Protein AF-A0A7V6WHJ2-F1 (afdb_monomer_lite)

Foldseek 3Di:
DAPDDDDDDPPDDDDDAAADPQEWEWEPAPQTDTDDPVVVVVCVVVCPLPPWDKDFDADPVRHGNYMYTYNDDDPDKWKKKFFFADADLPQLKTKTAQMWTQDPVVRDTDTDHDIAIEGESQAQEDEPSDTDGSSVDDGGWMWIFIGDRHYTHYIYTDD

Radius of gyration: 15.88 Å; chains: 1; bounding box: 42×26×44 Å

Sequence (159 aa):
RNNQWEQVERSRRRQNLTFDRDAVILDAVRTPHFISTEDLAESRWSEEYRRRDVLAVTDRDNNILALSLHRSLPAVMKTSIGLVSEVDPFTGIVKLERLQDWSEGYRRWTPNPDDLVLDLEGALVFDDNSLIQSKDLQPGNTVYLVHDLATGYLVFKIS

Secondary structure (DSSP, 8-state):
---S-----TTS-----EEEEEEEEEE-SSS-EEE-HHHHHHHHHHTTTTT-EEEEEE-TT-EEEEEEEES---S--EEEEEEEEEE-TTT-EEEEEEEEEEETTTTEEEE--S-EEEE-TT-EEEETTEEE-GGG--TT-EEEEEE-SSBEEEEEE--

Structure (mmCIF, N/CA/C/O backbone):
data_AF-A0A7V6WHJ2-F1
#
_entry.id   AF-A0A7V6WHJ2-F1
#
loop_
_atom_site.group_PDB
_atom_site.id
_atom_site.type_symbol
_atom_site.label_atom_id
_atom_site.label_alt_id
_atom_site.label_comp_id
_atom_site.label_asym_id
_atom_site.label_entity_id
_atom_site.label_seq_id
_atom_site.pdbx_PDB_ins_code
_atom_site.Cartn_x
_atom_site.Cartn_y
_atom_site.Cartn_z
_atom_site.occupancy
_atom_site.B_iso_or_equiv
_atom_site.auth_seq_id
_atom_site.auth_comp_id
_atom_site.auth_asym_id
_atom_site.auth_atom_id
_atom_site.pdbx_PDB_model_num
ATOM 1 N N . ARG A 1 1 ? 10.030 -12.261 13.206 1.00 44.06 1 ARG A N 1
ATOM 2 C CA . ARG A 1 1 ? 10.593 -11.651 14.442 1.00 44.06 1 ARG A CA 1
ATOM 3 C C . ARG A 1 1 ? 11.005 -10.185 14.256 1.00 44.06 1 ARG A C 1
ATOM 5 O O . ARG A 1 1 ? 11.361 -9.586 15.255 1.00 44.06 1 ARG A O 1
ATOM 12 N N . ASN A 1 2 ? 10.849 -9.592 13.068 1.00 59.81 2 ASN A N 1
ATOM 13 C CA . ASN A 1 2 ? 10.887 -8.147 12.847 1.00 59.81 2 ASN A CA 1
ATOM 14 C C . ASN A 1 2 ? 9.653 -7.798 12.005 1.00 59.81 2 ASN A C 1
ATOM 16 O O . ASN A 1 2 ? 9.510 -8.372 10.933 1.00 59.81 2 ASN A O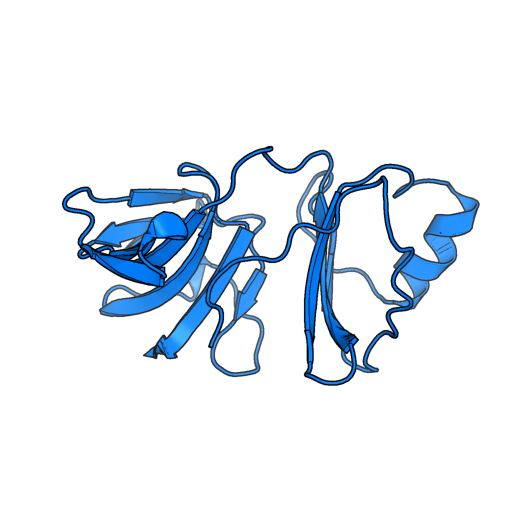 1
ATOM 20 N N . ASN A 1 3 ? 8.769 -6.929 12.504 1.00 67.50 3 ASN A N 1
ATOM 21 C CA . ASN A 1 3 ? 7.699 -6.304 11.702 1.00 67.50 3 ASN A CA 1
ATOM 22 C C . ASN A 1 3 ? 8.113 -4.881 11.288 1.00 67.50 3 ASN A C 1
ATOM 24 O O . ASN A 1 3 ? 7.280 -4.027 11.022 1.00 67.50 3 ASN A O 1
ATOM 28 N N . GLN A 1 4 ? 9.420 -4.618 11.340 1.00 66.94 4 GLN A N 1
ATOM 29 C CA . GLN A 1 4 ? 10.014 -3.382 10.875 1.00 66.94 4 GLN A CA 1
ATOM 30 C C . GLN A 1 4 ? 10.227 -3.507 9.372 1.00 66.94 4 GLN A C 1
ATOM 32 O O . GLN A 1 4 ? 10.764 -4.516 8.910 1.00 66.94 4 GLN A O 1
ATOM 37 N N . TRP A 1 5 ? 9.830 -2.478 8.634 1.00 72.06 5 TRP A N 1
ATOM 38 C CA . TRP A 1 5 ? 10.210 -2.349 7.239 1.00 72.06 5 TRP A CA 1
ATOM 39 C C . TRP A 1 5 ? 11.703 -2.021 7.148 1.00 72.06 5 TRP A C 1
ATOM 41 O O . TRP A 1 5 ? 12.173 -1.059 7.758 1.00 72.06 5 TRP A O 1
ATOM 51 N N . GLU A 1 6 ? 12.471 -2.831 6.422 1.00 70.19 6 GLU A N 1
ATOM 52 C CA . GLU A 1 6 ? 13.908 -2.605 6.282 1.00 70.19 6 GLU A CA 1
ATOM 53 C C . GLU A 1 6 ? 14.176 -1.526 5.229 1.00 70.19 6 GLU A C 1
ATOM 55 O O . GLU A 1 6 ? 13.979 -1.729 4.032 1.00 70.19 6 GLU A O 1
ATOM 60 N N . GLN A 1 7 ? 14.669 -0.367 5.668 1.00 64.38 7 GLN A N 1
ATOM 61 C CA . GLN A 1 7 ? 15.177 0.650 4.756 1.00 64.38 7 GLN A CA 1
ATOM 62 C C . GLN A 1 7 ? 16.649 0.371 4.444 1.00 64.38 7 GLN A C 1
ATOM 64 O O . GLN A 1 7 ? 17.527 0.482 5.302 1.00 64.38 7 GLN A O 1
ATOM 69 N N . VAL A 1 8 ? 16.941 0.022 3.192 1.00 62.16 8 VAL A N 1
ATOM 70 C CA . VAL A 1 8 ? 18.323 -0.139 2.729 1.00 62.16 8 VAL A CA 1
ATOM 71 C C . VAL A 1 8 ? 18.896 1.246 2.415 1.00 62.16 8 VAL A C 1
ATOM 73 O O . VAL A 1 8 ? 18.668 1.808 1.345 1.00 62.16 8 VAL A O 1
ATOM 76 N N . GLU A 1 9 ? 19.628 1.838 3.362 1.00 53.00 9 GLU A N 1
ATOM 77 C CA . GLU A 1 9 ? 20.271 3.137 3.142 1.00 53.00 9 GLU A CA 1
ATOM 78 C C . GLU A 1 9 ? 21.399 3.074 2.096 1.00 53.00 9 GLU A C 1
ATOM 80 O O . GLU A 1 9 ? 22.237 2.167 2.077 1.00 53.00 9 GLU A O 1
ATOM 85 N N . ARG A 1 10 ? 21.488 4.133 1.277 1.00 47.72 10 ARG A N 1
ATOM 86 C CA . ARG A 1 10 ? 22.418 4.300 0.138 1.00 47.72 10 ARG A CA 1
ATOM 87 C C . ARG A 1 10 ? 23.912 4.128 0.464 1.00 47.72 10 ARG A C 1
ATOM 89 O O . ARG A 1 10 ? 24.715 4.034 -0.462 1.00 47.72 10 ARG A O 1
ATOM 96 N N . SER A 1 11 ? 24.317 4.116 1.736 1.00 44.81 11 SER A N 1
ATOM 97 C CA . SER A 1 11 ? 25.732 4.128 2.132 1.00 44.81 11 SER A CA 1
ATOM 98 C C . SER A 1 11 ? 26.349 2.744 2.371 1.00 44.81 11 SER A C 1
ATOM 100 O O . SER A 1 11 ? 27.577 2.629 2.351 1.00 44.81 11 SER A O 1
ATOM 102 N N . ARG A 1 12 ? 25.563 1.670 2.553 1.00 47.91 12 ARG A N 1
ATOM 103 C CA . ARG A 1 12 ? 26.109 0.322 2.794 1.00 47.91 12 ARG A CA 1
ATOM 104 C C . ARG A 1 12 ? 25.207 -0.773 2.217 1.00 47.91 12 ARG A C 1
ATOM 106 O O . ARG A 1 12 ? 24.175 -1.079 2.791 1.00 47.91 12 ARG A O 1
ATOM 113 N N . ARG A 1 13 ? 25.740 -1.450 1.187 1.00 55.03 13 ARG A N 1
ATOM 114 C CA . ARG A 1 13 ? 25.275 -2.687 0.514 1.00 55.03 13 ARG A CA 1
ATOM 115 C C . ARG A 1 13 ? 24.401 -2.449 -0.720 1.00 55.03 13 ARG A C 1
ATOM 117 O O . ARG A 1 13 ? 23.216 -2.168 -0.635 1.00 55.03 13 ARG A O 1
ATOM 124 N N . ARG A 1 14 ? 25.005 -2.671 -1.893 1.00 63.81 14 ARG A N 1
ATOM 125 C CA . ARG A 1 14 ? 24.246 -3.142 -3.056 1.00 63.81 14 ARG A CA 1
ATOM 126 C C . ARG A 1 14 ? 23.679 -4.508 -2.668 1.00 63.81 14 ARG A C 1
ATOM 128 O O . ARG A 1 14 ? 24.464 -5.393 -2.330 1.00 63.81 14 ARG A O 1
ATOM 135 N N . GLN A 1 15 ? 22.360 -4.649 -2.642 1.00 70.81 15 GLN A N 1
ATOM 136 C CA . GLN A 1 15 ? 21.728 -5.959 -2.545 1.00 70.81 15 GLN A CA 1
ATOM 137 C C . GLN A 1 15 ? 21.603 -6.535 -3.952 1.00 70.81 15 GLN A C 1
ATOM 139 O O . GLN A 1 15 ? 21.188 -5.839 -4.877 1.00 70.81 15 GLN A O 1
ATOM 144 N N . ASN A 1 16 ? 22.000 -7.795 -4.103 1.00 76.00 16 ASN A N 1
ATOM 145 C CA . ASN A 1 16 ? 21.694 -8.558 -5.300 1.00 76.00 16 ASN A CA 1
ATOM 146 C C . ASN A 1 16 ? 20.343 -9.214 -5.047 1.00 76.00 16 ASN A C 1
ATOM 148 O O . ASN A 1 16 ? 20.249 -10.101 -4.202 1.00 76.00 16 ASN A O 1
ATOM 152 N N . LEU A 1 17 ? 19.322 -8.726 -5.738 1.00 83.19 17 LEU A N 1
ATOM 153 C CA . LEU A 1 17 ? 17.992 -9.311 -5.740 1.00 83.19 17 LEU A CA 1
ATOM 154 C C . LEU A 1 17 ? 17.783 -10.011 -7.080 1.00 83.19 17 LEU A C 1
ATOM 156 O O . LEU A 1 17 ? 18.309 -9.560 -8.103 1.00 83.19 17 LEU A O 1
ATOM 160 N N . THR A 1 18 ? 17.017 -11.093 -7.065 1.00 87.69 18 THR A N 1
ATOM 161 C CA . THR A 1 18 ? 16.608 -11.809 -8.278 1.00 87.69 18 THR A CA 1
ATOM 162 C C . THR A 1 18 ? 15.101 -11.679 -8.409 1.00 87.69 18 THR A C 1
ATOM 164 O O . THR A 1 18 ? 14.408 -11.679 -7.398 1.00 87.69 18 THR A O 1
ATOM 167 N N . PHE A 1 19 ? 14.577 -11.529 -9.621 1.00 88.19 19 PHE A N 1
ATOM 168 C CA . PHE A 1 19 ? 13.130 -11.574 -9.819 1.00 88.19 19 PHE A CA 1
ATOM 169 C C . PHE A 1 19 ? 12.655 -13.019 -9.768 1.00 88.19 19 PHE A C 1
ATOM 171 O O . PHE A 1 19 ? 13.261 -13.888 -10.401 1.00 88.19 19 PHE A O 1
ATOM 178 N N . ASP A 1 20 ? 11.577 -13.262 -9.027 1.00 89.44 20 ASP A N 1
ATOM 179 C CA . ASP A 1 20 ? 10.794 -14.469 -9.246 1.00 89.44 20 ASP A CA 1
ATOM 180 C C . ASP A 1 20 ? 10.198 -14.449 -10.667 1.00 89.44 20 ASP A C 1
ATOM 182 O O . ASP A 1 20 ? 10.039 -13.386 -11.275 1.00 89.44 20 ASP A O 1
ATOM 186 N N . ARG A 1 21 ? 9.885 -15.625 -11.218 1.00 84.06 21 ARG A N 1
ATOM 187 C CA . ARG A 1 21 ? 9.294 -15.742 -12.557 1.00 84.06 21 ARG A CA 1
ATOM 188 C C . ARG A 1 21 ? 7.945 -15.031 -12.649 1.00 84.06 21 ARG A C 1
ATOM 190 O O . ARG A 1 21 ? 7.639 -14.468 -13.696 1.00 84.06 21 ARG A O 1
ATOM 197 N N . ASP A 1 22 ? 7.178 -15.062 -11.566 1.00 87.19 22 ASP A N 1
ATOM 198 C CA . ASP A 1 22 ? 5.831 -14.505 -11.494 1.00 87.19 22 ASP A CA 1
ATOM 199 C C . ASP A 1 22 ? 5.819 -13.177 -10.713 1.00 87.19 22 ASP A C 1
ATOM 201 O O . ASP A 1 22 ? 4.792 -12.762 -10.173 1.00 87.19 22 ASP A O 1
ATOM 205 N N . ALA A 1 23 ? 6.973 -12.500 -10.644 1.00 91.00 23 ALA A N 1
ATOM 206 C CA . ALA A 1 23 ? 7.112 -11.238 -9.936 1.00 91.00 23 ALA A CA 1
ATOM 207 C C . ALA A 1 23 ? 6.183 -10.164 -10.516 1.00 91.00 23 ALA A C 1
ATOM 209 O O . ALA A 1 23 ? 6.198 -9.882 -11.716 1.00 91.00 23 ALA A O 1
ATOM 210 N N . VAL A 1 24 ? 5.420 -9.505 -9.644 1.00 92.56 24 VAL A N 1
ATOM 211 C CA . VAL A 1 24 ? 4.520 -8.423 -10.055 1.00 92.56 24 VAL A CA 1
ATOM 212 C C . VAL A 1 24 ? 5.191 -7.070 -9.880 1.00 92.56 24 VAL A C 1
ATOM 214 O O . VAL A 1 24 ? 5.680 -6.747 -8.798 1.00 92.56 24 VAL A O 1
ATOM 217 N N . ILE A 1 25 ? 5.195 -6.250 -10.931 1.00 94.62 25 ILE A N 1
ATOM 218 C CA . ILE A 1 25 ? 5.858 -4.945 -10.918 1.00 94.62 25 ILE A CA 1
ATOM 219 C C . ILE A 1 25 ? 4.835 -3.847 -11.174 1.00 94.62 25 ILE A C 1
ATOM 221 O O . ILE A 1 25 ? 4.228 -3.798 -12.240 1.00 94.62 25 ILE A O 1
ATOM 225 N N . LEU A 1 26 ? 4.662 -2.960 -10.200 1.00 95.19 26 LEU A N 1
ATOM 226 C CA . LEU A 1 26 ? 3.818 -1.776 -10.283 1.00 95.19 26 LEU A CA 1
ATOM 227 C C . LEU A 1 26 ? 4.680 -0.546 -10.588 1.00 95.19 26 LEU A C 1
ATOM 229 O O . LEU A 1 26 ? 5.538 -0.168 -9.788 1.00 95.19 26 LEU A O 1
ATOM 233 N N . ASP A 1 27 ? 4.436 0.113 -11.719 1.00 94.50 27 ASP A N 1
ATOM 234 C CA . ASP A 1 27 ? 4.928 1.467 -11.957 1.00 94.50 27 ASP A CA 1
ATOM 235 C C . ASP A 1 27 ? 3.933 2.489 -11.396 1.00 94.50 27 ASP A C 1
ATOM 237 O O . ASP A 1 27 ? 2.905 2.782 -12.008 1.00 94.50 27 ASP A O 1
ATOM 241 N N . ALA A 1 28 ? 4.264 3.053 -10.233 1.00 93.19 28 ALA A N 1
ATOM 242 C CA . ALA A 1 28 ? 3.526 4.125 -9.572 1.00 93.19 28 ALA A CA 1
ATOM 243 C C . ALA A 1 28 ? 4.231 5.495 -9.707 1.00 93.19 28 ALA A C 1
ATOM 245 O O . ALA A 1 28 ? 4.005 6.410 -8.912 1.00 93.19 28 ALA A O 1
ATOM 246 N N . VAL A 1 29 ? 5.113 5.684 -10.700 1.00 90.81 29 VAL A N 1
ATOM 247 C CA . VAL A 1 29 ? 5.812 6.965 -10.930 1.00 90.81 29 VAL A CA 1
ATOM 248 C C . VAL A 1 29 ? 4.869 8.037 -11.491 1.00 90.81 29 VAL A C 1
ATOM 250 O O . VAL A 1 29 ? 5.101 9.234 -11.276 1.00 90.81 29 VAL A O 1
ATOM 253 N N . ARG A 1 30 ? 3.835 7.624 -12.233 1.00 86.69 30 ARG A N 1
ATOM 254 C CA . ARG A 1 30 ? 2.797 8.493 -12.808 1.00 86.69 30 ARG A CA 1
ATOM 255 C C . ARG A 1 30 ? 1.410 7.927 -12.504 1.00 86.69 30 ARG A C 1
ATOM 257 O O . ARG A 1 30 ? 0.957 8.027 -11.375 1.00 86.69 30 ARG A O 1
ATOM 264 N N . THR A 1 31 ? 0.759 7.347 -13.509 1.00 88.88 31 THR A N 1
ATOM 265 C CA . THR A 1 31 ? -0.490 6.607 -13.357 1.00 88.88 31 THR A CA 1
ATOM 266 C C . THR A 1 31 ? -0.136 5.155 -13.046 1.00 88.88 31 THR A C 1
ATOM 268 O O . THR A 1 31 ? 0.571 4.551 -13.862 1.00 88.88 31 THR A O 1
ATOM 271 N N . PRO A 1 32 ? -0.589 4.611 -11.903 1.00 91.00 32 PRO A N 1
ATOM 272 C CA . PRO A 1 32 ? -0.307 3.237 -11.514 1.00 91.00 32 PRO A CA 1
ATOM 273 C C . PRO A 1 32 ? -0.684 2.241 -12.614 1.00 91.00 32 PRO A C 1
ATOM 275 O O . PRO A 1 32 ? -1.825 2.214 -13.075 1.00 91.00 32 PRO A O 1
ATOM 278 N N . HIS A 1 33 ? 0.276 1.431 -13.050 1.00 92.81 33 HIS A N 1
ATOM 279 C CA . HIS A 1 33 ? 0.036 0.325 -13.975 1.00 92.81 33 HIS A CA 1
ATOM 280 C C . HIS A 1 33 ? 1.078 -0.780 -13.792 1.00 92.81 33 HIS A C 1
ATOM 282 O O . HIS A 1 33 ? 2.188 -0.532 -13.323 1.00 92.81 33 HIS A O 1
ATOM 288 N N . PHE A 1 34 ? 0.715 -2.010 -14.153 1.00 93.75 34 PHE A N 1
ATOM 289 C CA . PHE A 1 34 ? 1.641 -3.136 -14.091 1.00 93.75 34 PHE A CA 1
ATOM 290 C C . PHE A 1 34 ? 2.522 -3.190 -15.337 1.00 93.75 34 PHE A C 1
ATOM 292 O O . PHE A 1 34 ? 2.037 -2.982 -16.450 1.00 93.75 34 PHE A O 1
ATOM 299 N N . ILE A 1 35 ? 3.798 -3.507 -15.135 1.00 94.12 35 ILE A N 1
ATOM 300 C CA . ILE A 1 35 ? 4.790 -3.719 -16.193 1.00 94.12 35 ILE A CA 1
ATOM 301 C C . ILE A 1 35 ? 5.421 -5.105 -16.049 1.00 94.12 35 ILE A C 1
ATOM 303 O O . ILE A 1 35 ? 5.394 -5.700 -14.968 1.00 94.12 35 ILE A O 1
ATOM 307 N N . SER A 1 36 ? 5.991 -5.630 -17.131 1.00 92.62 36 SER A N 1
ATOM 308 C CA . SER A 1 36 ? 6.713 -6.903 -17.086 1.00 92.62 36 SER A CA 1
ATOM 309 C C . SER A 1 36 ? 8.140 -6.743 -16.547 1.00 92.62 36 SER A C 1
ATOM 311 O O . SER A 1 36 ? 8.697 -5.639 -16.493 1.00 92.62 36 SER A O 1
ATOM 313 N N . THR A 1 37 ? 8.766 -7.862 -16.169 1.00 90.81 37 THR A N 1
ATOM 314 C CA . THR A 1 37 ? 10.196 -7.881 -15.817 1.00 90.81 37 THR A CA 1
ATOM 315 C C . THR A 1 37 ? 11.078 -7.450 -16.990 1.00 90.81 37 THR A C 1
ATOM 317 O O . THR A 1 37 ? 12.102 -6.797 -16.790 1.00 90.81 37 THR A O 1
ATOM 320 N N . GLU A 1 38 ? 10.661 -7.772 -18.212 1.00 90.25 38 GLU A N 1
ATOM 321 C CA . GLU A 1 38 ? 11.299 -7.417 -19.471 1.00 90.25 38 GLU A CA 1
ATOM 322 C C . GLU A 1 38 ? 11.226 -5.911 -19.722 1.00 90.25 38 GLU A C 1
ATOM 324 O O . GLU A 1 38 ? 12.268 -5.299 -19.947 1.00 90.25 38 GLU A O 1
ATOM 329 N N . ASP A 1 39 ? 10.049 -5.293 -19.582 1.00 91.31 39 ASP A N 1
ATOM 330 C CA . ASP A 1 39 ? 9.884 -3.838 -19.725 1.00 91.31 39 ASP A CA 1
ATOM 331 C C . ASP A 1 39 ? 10.764 -3.089 -18.712 1.00 91.31 39 ASP A C 1
ATOM 333 O O . ASP A 1 39 ? 11.473 -2.132 -19.048 1.00 91.31 39 ASP A O 1
ATOM 337 N N . LEU A 1 40 ? 10.786 -3.563 -17.459 1.00 91.25 40 LEU A N 1
ATOM 338 C CA . LEU A 1 40 ? 11.677 -3.020 -16.439 1.00 91.25 40 LEU A CA 1
ATOM 339 C C . LEU A 1 40 ? 13.151 -3.205 -16.829 1.00 91.25 40 LEU A C 1
ATOM 341 O O . LEU A 1 40 ? 13.952 -2.283 -16.663 1.00 91.25 40 LEU A O 1
ATOM 345 N N . ALA A 1 41 ? 13.536 -4.366 -17.357 1.00 88.75 41 ALA A N 1
ATOM 346 C CA . ALA A 1 41 ? 14.901 -4.620 -17.799 1.00 88.75 41 ALA A CA 1
ATOM 347 C C . ALA A 1 41 ? 15.300 -3.729 -18.985 1.00 88.75 41 ALA A C 1
ATOM 349 O O . ALA A 1 41 ? 16.434 -3.251 -19.014 1.00 88.75 41 ALA A O 1
ATOM 350 N N . GLU A 1 42 ? 14.396 -3.465 -19.929 1.00 89.62 42 GLU A N 1
ATOM 351 C CA . GLU A 1 42 ? 14.621 -2.594 -21.088 1.00 89.62 42 GLU A CA 1
ATOM 352 C C . GLU A 1 42 ? 14.738 -1.114 -20.699 1.00 89.62 42 GLU A C 1
ATOM 354 O O . GLU A 1 42 ? 15.568 -0.390 -21.259 1.00 89.62 42 GLU A O 1
ATOM 359 N N . SER A 1 43 ? 14.018 -0.674 -19.662 1.00 88.75 43 SER A N 1
ATOM 360 C CA . SER A 1 43 ? 14.084 0.700 -19.134 1.00 88.75 43 SER A CA 1
ATOM 361 C C . SER A 1 43 ? 15.497 1.149 -18.715 1.00 88.75 43 SER A C 1
ATOM 363 O O . SER A 1 43 ? 15.798 2.345 -18.621 1.00 88.75 43 SER A O 1
ATOM 365 N N . ARG A 1 44 ? 16.420 0.197 -18.499 1.00 84.56 44 ARG A N 1
ATOM 366 C CA . ARG A 1 44 ? 17.836 0.479 -18.215 1.00 84.56 44 ARG A CA 1
ATOM 367 C C . ARG A 1 44 ? 18.510 1.286 -19.324 1.00 84.56 44 ARG A C 1
ATOM 369 O O . ARG A 1 44 ? 19.515 1.941 -19.060 1.00 84.56 44 ARG A O 1
ATOM 376 N N . TRP A 1 45 ? 18.001 1.190 -20.553 1.00 87.44 45 TRP A N 1
ATOM 377 C CA . TRP A 1 45 ? 18.540 1.875 -21.724 1.00 87.44 45 TRP A CA 1
ATOM 378 C C . TRP A 1 45 ? 17.945 3.275 -21.897 1.00 87.44 45 TRP A C 1
ATOM 380 O O . TRP A 1 45 ? 18.618 4.151 -22.434 1.00 87.44 45 TRP A O 1
ATOM 390 N N . SER A 1 46 ? 16.717 3.499 -21.417 1.00 87.25 46 SER A N 1
ATOM 391 C CA . SER A 1 46 ? 16.032 4.800 -21.449 1.00 87.25 46 SER A CA 1
ATOM 392 C C . SER A 1 46 ? 16.301 5.664 -20.210 1.00 87.25 46 SER A C 1
ATOM 394 O O . SER A 1 46 ? 15.969 6.846 -20.202 1.00 87.25 46 SER A O 1
ATOM 396 N N . GLU A 1 47 ? 16.902 5.087 -19.164 1.00 85.88 47 GLU A N 1
ATOM 397 C CA . GLU A 1 47 ? 17.078 5.696 -17.838 1.00 85.88 47 GLU A CA 1
ATOM 398 C C . GLU A 1 47 ? 15.761 6.089 -17.135 1.00 85.88 47 GLU A C 1
ATOM 400 O O . GLU A 1 47 ? 15.775 6.850 -16.165 1.00 85.88 47 GLU A O 1
ATOM 405 N N . GLU A 1 48 ? 14.621 5.556 -17.571 1.00 85.25 48 GLU A N 1
ATOM 406 C CA . GLU A 1 48 ? 13.286 5.957 -17.107 1.00 85.25 48 GLU A CA 1
ATOM 407 C C . GLU A 1 48 ? 13.097 5.826 -15.584 1.00 85.25 48 GLU A C 1
ATOM 409 O O . GLU A 1 48 ? 12.643 6.767 -14.910 1.00 85.25 48 GLU A O 1
ATOM 414 N N . TYR A 1 49 ? 13.551 4.701 -15.023 1.00 88.38 49 TYR A N 1
ATOM 415 C CA . TYR A 1 49 ? 13.506 4.425 -13.584 1.00 88.38 49 TYR A CA 1
ATOM 416 C C . TYR A 1 49 ? 14.814 4.746 -12.851 1.00 88.38 49 TYR A C 1
ATOM 418 O O . TYR A 1 49 ? 15.022 4.366 -11.694 1.00 88.38 49 TYR A O 1
ATOM 426 N N . ARG A 1 50 ? 15.721 5.499 -13.482 1.00 85.25 50 ARG A N 1
ATOM 427 C CA . ARG A 1 50 ? 16.950 5.942 -12.822 1.00 85.25 50 ARG A CA 1
ATOM 428 C C . ARG A 1 50 ? 16.602 6.886 -11.665 1.00 85.25 50 ARG A C 1
ATOM 430 O O . ARG A 1 50 ? 15.912 7.885 -11.850 1.00 85.25 50 ARG A O 1
ATOM 437 N N . ARG A 1 51 ? 17.146 6.602 -10.471 1.00 85.38 51 ARG A N 1
ATOM 438 C CA . ARG A 1 51 ? 16.911 7.366 -9.221 1.00 85.38 51 ARG A CA 1
ATOM 439 C C . ARG A 1 51 ? 15.442 7.378 -8.769 1.00 85.38 51 ARG A C 1
ATOM 441 O O . ARG A 1 51 ? 14.993 8.373 -8.205 1.00 85.38 51 ARG A O 1
ATOM 448 N N . ARG A 1 52 ? 14.706 6.300 -9.031 1.00 90.88 52 ARG A N 1
ATOM 449 C CA . ARG A 1 52 ? 13.411 6.043 -8.394 1.00 90.88 52 ARG A CA 1
ATOM 450 C C . ARG A 1 52 ? 13.610 5.333 -7.067 1.00 90.88 52 ARG A C 1
ATOM 452 O O . ARG A 1 52 ? 14.612 4.640 -6.879 1.00 90.88 52 ARG A O 1
ATOM 459 N N . ASP A 1 53 ? 12.657 5.542 -6.175 1.00 91.25 53 ASP A N 1
ATOM 460 C CA . ASP A 1 53 ? 12.567 4.769 -4.950 1.00 91.25 53 ASP A CA 1
ATOM 461 C C . ASP A 1 53 ? 11.749 3.510 -5.228 1.00 91.25 53 ASP A C 1
ATOM 463 O O . ASP A 1 53 ? 10.898 3.489 -6.120 1.00 91.25 53 ASP A O 1
ATOM 467 N N . VAL A 1 54 ? 12.050 2.444 -4.495 1.00 90.81 54 VAL A N 1
ATOM 468 C CA . VAL A 1 54 ? 11.484 1.123 -4.750 1.00 90.81 54 VAL A CA 1
ATOM 469 C C . VAL A 1 54 ? 11.036 0.504 -3.437 1.00 90.81 54 VAL A C 1
ATOM 471 O O . VAL A 1 54 ? 11.789 0.512 -2.462 1.00 90.81 54 VAL A O 1
ATOM 474 N N . LEU A 1 55 ? 9.835 -0.065 -3.434 1.00 91.00 55 LEU A N 1
ATOM 475 C CA . LEU A 1 55 ? 9.398 -1.021 -2.420 1.00 91.00 55 LEU A CA 1
ATOM 476 C C . LEU A 1 55 ? 9.472 -2.416 -3.023 1.00 91.00 55 LEU A C 1
ATOM 478 O O . LEU A 1 55 ? 8.936 -2.643 -4.103 1.00 91.00 55 LEU A O 1
ATOM 482 N N . ALA A 1 56 ? 10.139 -3.339 -2.337 1.00 91.38 56 ALA A N 1
ATOM 483 C CA . ALA A 1 56 ? 10.248 -4.723 -2.771 1.00 91.38 56 ALA A CA 1
ATOM 484 C C . ALA A 1 56 ? 9.701 -5.649 -1.685 1.00 91.38 56 ALA A C 1
ATOM 486 O O . ALA A 1 56 ? 10.115 -5.579 -0.528 1.00 91.38 56 ALA A O 1
ATOM 487 N N . VAL A 1 57 ? 8.787 -6.530 -2.075 1.00 90.12 57 VAL A N 1
ATOM 488 C CA . VAL A 1 57 ? 8.374 -7.692 -1.293 1.00 90.12 57 VAL A CA 1
ATOM 489 C C . VAL A 1 57 ? 9.231 -8.859 -1.747 1.00 90.12 57 VAL A C 1
ATOM 491 O O . VAL A 1 57 ? 9.266 -9.177 -2.935 1.00 90.12 57 VAL A O 1
ATOM 494 N N . THR A 1 58 ? 9.944 -9.472 -0.807 1.00 90.69 58 THR A N 1
ATOM 495 C CA . THR A 1 58 ? 10.856 -10.580 -1.093 1.00 90.69 58 THR A CA 1
ATOM 496 C C . THR A 1 58 ? 10.499 -11.817 -0.288 1.00 90.69 58 THR A C 1
ATOM 498 O O . THR A 1 58 ? 9.924 -11.726 0.801 1.00 90.69 58 THR A O 1
ATOM 501 N N . ASP A 1 59 ? 10.837 -12.982 -0.830 1.00 88.38 59 ASP A N 1
ATOM 502 C CA . ASP A 1 59 ? 10.850 -14.219 -0.062 1.00 88.38 59 ASP A CA 1
ATOM 503 C C . ASP A 1 59 ? 12.082 -14.295 0.867 1.00 88.38 59 ASP A C 1
ATOM 505 O O . ASP A 1 59 ? 12.872 -13.358 1.003 1.00 88.38 59 ASP A O 1
ATOM 509 N N . ARG A 1 60 ? 12.264 -15.440 1.534 1.00 85.69 60 ARG A N 1
ATOM 510 C CA . ARG A 1 60 ? 13.401 -15.650 2.449 1.00 85.69 60 ARG A CA 1
ATOM 511 C C . ARG A 1 60 ? 14.756 -15.750 1.743 1.00 85.69 60 ARG A C 1
ATOM 513 O O . ARG A 1 60 ? 15.775 -15.576 2.409 1.00 85.69 60 ARG A O 1
ATOM 520 N N . ASP A 1 61 ? 14.761 -16.023 0.443 1.00 87.38 61 ASP A N 1
ATOM 521 C CA . ASP A 1 61 ? 15.954 -16.206 -0.382 1.00 87.38 61 ASP A CA 1
ATOM 522 C C . ASP A 1 61 ? 16.308 -14.931 -1.180 1.00 87.38 61 ASP A C 1
ATOM 524 O O . ASP A 1 61 ? 17.286 -14.913 -1.928 1.00 87.38 61 ASP A O 1
ATOM 528 N N . ASN A 1 62 ? 15.599 -13.821 -0.928 1.00 86.62 62 ASN A N 1
ATOM 529 C CA . ASN A 1 62 ? 15.711 -12.526 -1.610 1.00 86.62 62 ASN A CA 1
ATOM 530 C C . ASN A 1 62 ? 15.253 -12.541 -3.079 1.00 86.62 62 ASN A C 1
ATOM 532 O O . ASN A 1 62 ? 15.714 -11.717 -3.880 1.00 86.62 62 ASN A O 1
ATOM 536 N N . ASN A 1 63 ? 14.336 -13.440 -3.435 1.00 90.06 63 ASN A N 1
ATOM 537 C CA . ASN A 1 63 ? 13.611 -13.337 -4.694 1.00 90.06 63 ASN A CA 1
ATOM 538 C C . ASN A 1 63 ? 12.503 -12.293 -4.545 1.00 90.06 63 ASN A C 1
ATOM 540 O O . ASN A 1 63 ? 11.737 -12.318 -3.581 1.00 90.06 63 ASN A O 1
ATOM 544 N N . ILE A 1 64 ? 12.435 -11.354 -5.482 1.00 91.75 64 ILE A N 1
ATOM 545 C CA . ILE A 1 64 ? 11.401 -10.324 -5.547 1.00 91.75 64 ILE A CA 1
ATOM 546 C C . ILE A 1 64 ? 10.108 -10.992 -5.998 1.00 91.75 64 ILE A C 1
ATOM 548 O O . ILE A 1 64 ? 10.024 -11.461 -7.129 1.00 91.75 64 ILE A O 1
ATOM 552 N N . LEU A 1 65 ? 9.111 -10.981 -5.117 1.00 91.50 65 LEU A N 1
ATOM 553 C CA . LEU A 1 65 ? 7.743 -11.422 -5.390 1.00 91.50 65 LEU A CA 1
ATOM 554 C C . LEU A 1 65 ? 6.903 -10.269 -5.940 1.00 91.50 65 LEU A C 1
ATOM 556 O O . LEU A 1 65 ? 6.079 -10.449 -6.832 1.00 91.50 65 LEU A O 1
ATOM 560 N N . ALA A 1 66 ? 7.126 -9.065 -5.413 1.00 92.94 66 ALA A N 1
ATOM 561 C CA . ALA A 1 66 ? 6.499 -7.864 -5.928 1.00 92.94 66 ALA A CA 1
ATOM 562 C C . ALA A 1 66 ? 7.394 -6.643 -5.765 1.00 92.94 66 ALA A C 1
ATOM 564 O O . ALA A 1 66 ? 8.182 -6.547 -4.821 1.00 92.94 66 ALA A O 1
ATOM 565 N N . LEU A 1 67 ? 7.258 -5.698 -6.684 1.00 93.62 67 LEU A N 1
ATOM 566 C CA . LEU A 1 67 ? 8.057 -4.489 -6.729 1.00 93.62 67 LEU A CA 1
ATOM 567 C C . LEU A 1 67 ? 7.179 -3.299 -7.098 1.00 93.62 67 LEU A C 1
ATOM 569 O O . LEU A 1 67 ? 6.426 -3.366 -8.060 1.00 93.62 67 LEU A O 1
ATOM 573 N N . SER A 1 68 ? 7.288 -2.204 -6.355 1.00 94.50 68 SER A N 1
ATOM 574 C CA . SER A 1 68 ? 6.608 -0.950 -6.674 1.00 94.50 68 SER A CA 1
ATOM 575 C C . SER A 1 68 ? 7.623 0.166 -6.879 1.00 94.50 68 SER A C 1
ATOM 577 O O . SER A 1 68 ? 8.494 0.391 -6.032 1.00 94.50 68 SER A O 1
ATOM 579 N N . LEU A 1 69 ? 7.524 0.849 -8.018 1.00 94.19 69 LEU A N 1
ATOM 580 C CA . LEU A 1 69 ? 8.390 1.949 -8.433 1.00 94.19 69 LEU A CA 1
ATOM 581 C C . LEU A 1 69 ? 7.722 3.280 -8.102 1.00 94.19 69 LEU A C 1
ATOM 583 O O . LEU A 1 69 ? 6.617 3.561 -8.555 1.00 94.19 69 LEU A O 1
ATOM 587 N N . HIS A 1 70 ? 8.423 4.140 -7.369 1.00 92.75 70 HIS A N 1
ATOM 588 C CA . HIS A 1 70 ? 7.901 5.432 -6.936 1.00 92.75 70 HIS A CA 1
ATOM 589 C C . HIS A 1 70 ? 8.833 6.574 -7.336 1.00 92.75 70 HIS A C 1
ATOM 591 O O . HIS A 1 70 ? 10.062 6.453 -7.352 1.00 92.75 70 HIS A O 1
ATOM 597 N N . ARG A 1 71 ? 8.252 7.744 -7.630 1.00 90.88 71 ARG A N 1
ATOM 598 C CA . ARG A 1 71 ? 9.041 8.959 -7.895 1.00 90.88 71 ARG A CA 1
ATOM 599 C C . ARG A 1 71 ? 9.896 9.344 -6.685 1.00 90.88 71 ARG A C 1
ATOM 601 O O . ARG A 1 71 ? 11.050 9.722 -6.869 1.00 90.88 71 ARG A O 1
ATOM 608 N N . SER A 1 72 ? 9.296 9.294 -5.503 1.00 90.38 72 SER A N 1
ATOM 609 C CA . SER A 1 72 ? 9.920 9.525 -4.205 1.00 90.38 72 SER A CA 1
ATOM 610 C C . SER A 1 72 ? 9.044 8.853 -3.162 1.00 90.38 72 SER A C 1
ATOM 612 O O . SER A 1 72 ? 7.831 9.056 -3.180 1.00 90.38 72 SER A O 1
ATOM 614 N N . LEU A 1 73 ? 9.646 8.090 -2.260 1.00 90.06 73 LEU A N 1
ATOM 615 C CA . LEU A 1 73 ? 8.979 7.609 -1.059 1.00 90.06 73 LEU A CA 1
ATOM 616 C C . LEU A 1 73 ? 9.181 8.612 0.084 1.00 90.06 73 LEU A C 1
ATOM 618 O O . LEU A 1 73 ? 10.174 9.351 0.100 1.00 90.06 73 LEU A O 1
ATOM 622 N N . PRO A 1 74 ? 8.250 8.664 1.044 1.00 89.00 74 PRO A N 1
ATOM 623 C CA . PRO A 1 74 ? 8.409 9.467 2.242 1.00 89.00 74 PRO A CA 1
ATOM 624 C C . PRO A 1 74 ? 9.564 8.926 3.087 1.00 89.00 74 PRO A C 1
ATOM 626 O O . PRO A 1 74 ? 9.809 7.723 3.162 1.00 89.00 74 PRO A O 1
ATOM 629 N N . ALA A 1 75 ? 10.278 9.836 3.754 1.00 83.31 75 ALA A N 1
ATOM 630 C CA . ALA A 1 75 ? 11.427 9.473 4.584 1.00 83.31 75 ALA A CA 1
ATOM 631 C C . ALA A 1 75 ? 11.040 8.605 5.792 1.00 83.31 75 ALA A C 1
ATOM 633 O O . ALA A 1 75 ? 11.869 7.852 6.293 1.00 83.31 75 ALA A O 1
ATOM 634 N N . VAL A 1 76 ? 9.794 8.728 6.258 1.00 85.94 76 VAL A N 1
ATOM 635 C CA . VAL A 1 76 ? 9.253 7.962 7.378 1.00 85.94 76 VAL A CA 1
ATOM 636 C C . VAL A 1 76 ? 8.002 7.246 6.898 1.00 85.94 76 VAL A C 1
ATOM 638 O O . VAL A 1 76 ? 7.028 7.887 6.512 1.00 85.94 76 VAL A O 1
ATOM 641 N N . MET A 1 77 ? 8.040 5.920 6.954 1.00 91.31 77 MET A N 1
ATOM 642 C CA . MET A 1 77 ? 6.882 5.059 6.754 1.00 91.31 77 MET A CA 1
ATOM 643 C C . MET A 1 77 ? 6.554 4.361 8.067 1.00 91.31 77 MET A C 1
ATOM 645 O O . MET A 1 77 ? 7.433 4.087 8.886 1.00 91.31 77 MET A O 1
ATOM 649 N N . LYS A 1 78 ? 5.275 4.072 8.261 1.00 92.56 78 LYS A N 1
ATOM 650 C CA . LYS A 1 78 ? 4.753 3.307 9.381 1.00 92.56 78 LYS A CA 1
ATOM 651 C C . LYS A 1 78 ? 4.274 1.951 8.915 1.00 92.56 78 LYS A C 1
ATOM 653 O O . LYS A 1 78 ? 3.883 1.764 7.766 1.00 92.56 78 LYS A O 1
ATOM 658 N N . THR A 1 79 ? 4.308 1.015 9.848 1.00 95.25 79 THR A N 1
ATOM 659 C CA . THR A 1 79 ? 3.713 -0.303 9.693 1.00 95.25 79 THR A CA 1
ATOM 660 C C . THR A 1 79 ? 2.580 -0.428 10.693 1.00 95.25 79 THR A C 1
ATOM 662 O O . THR A 1 79 ? 2.815 -0.278 11.896 1.00 95.25 79 THR A O 1
ATOM 665 N N . SER A 1 80 ? 1.382 -0.730 10.205 1.00 96.44 80 SER A N 1
ATOM 666 C CA . SER A 1 80 ? 0.183 -0.822 11.036 1.00 96.44 80 SER A CA 1
ATOM 667 C C . SER A 1 80 ? -0.655 -2.045 10.681 1.00 96.44 80 SER A C 1
ATOM 669 O O . SER A 1 80 ? -0.555 -2.595 9.586 1.00 96.44 80 SER A O 1
ATOM 671 N N . ILE A 1 81 ? -1.477 -2.484 11.628 1.00 97.19 81 ILE A N 1
ATOM 672 C CA . ILE A 1 81 ? -2.578 -3.424 11.412 1.00 97.19 81 ILE A CA 1
ATOM 673 C C . ILE A 1 81 ? -3.873 -2.667 11.688 1.00 97.19 81 ILE A C 1
ATOM 675 O O . ILE A 1 81 ? -3.944 -1.945 12.680 1.00 97.19 81 ILE A O 1
ATOM 679 N N . GLY A 1 82 ? -4.889 -2.828 10.846 1.00 97.56 82 GLY A N 1
ATOM 680 C CA . GLY A 1 82 ? -6.178 -2.156 11.000 1.00 97.56 82 GLY A CA 1
ATOM 681 C C . GLY A 1 82 ? -7.348 -2.991 10.505 1.00 97.56 82 GLY A C 1
ATOM 682 O O . GLY A 1 82 ? -7.173 -3.906 9.702 1.00 97.56 82 GLY A O 1
ATOM 683 N N . LEU A 1 83 ? -8.543 -2.660 10.988 1.00 98.19 83 LEU A N 1
ATOM 684 C CA . LEU A 1 83 ? -9.803 -3.199 10.489 1.00 98.19 83 LEU A CA 1
ATOM 685 C C . LEU A 1 83 ? -10.391 -2.217 9.475 1.00 98.19 83 LEU A C 1
ATOM 687 O O . LEU A 1 83 ? -10.614 -1.056 9.808 1.00 98.19 83 LEU A O 1
ATOM 691 N N . VAL A 1 84 ? -10.670 -2.677 8.261 1.00 98.25 84 VAL A N 1
ATOM 692 C CA . VAL A 1 84 ? -11.367 -1.889 7.241 1.00 98.25 84 VAL A CA 1
ATOM 693 C C . VAL A 1 84 ? -12.780 -1.591 7.728 1.00 98.25 84 VAL A C 1
ATOM 695 O O . VAL A 1 84 ? -13.552 -2.510 7.997 1.00 98.25 84 VAL A O 1
ATOM 698 N N . SER A 1 85 ? -13.126 -0.312 7.849 1.00 98.31 85 SER A N 1
ATOM 699 C CA . SER A 1 85 ? -14.475 0.141 8.208 1.00 98.31 85 SER A CA 1
ATOM 700 C C . SER A 1 85 ? -15.236 0.696 7.008 1.00 98.31 85 SER A C 1
ATOM 702 O O . SER A 1 85 ? -16.453 0.538 6.938 1.00 98.31 85 SER A O 1
ATOM 704 N N . GLU A 1 86 ? -14.533 1.281 6.038 1.00 98.06 86 GLU A N 1
ATOM 705 C CA . GLU A 1 86 ? -15.126 1.859 4.833 1.00 98.06 86 GLU A CA 1
ATOM 706 C C . GLU A 1 86 ? -14.159 1.760 3.649 1.00 98.06 86 GLU A C 1
ATOM 708 O O . GLU A 1 86 ? -12.944 1.871 3.821 1.00 98.06 86 GLU A O 1
ATOM 713 N N . VAL A 1 87 ? -14.707 1.562 2.450 1.00 97.44 87 VAL A N 1
ATOM 714 C CA . VAL A 1 87 ? -13.968 1.561 1.183 1.00 97.44 87 VAL A CA 1
ATOM 715 C C . VAL A 1 87 ? -14.767 2.382 0.183 1.00 97.44 87 VAL A C 1
ATOM 717 O O . VAL A 1 87 ? -15.923 2.056 -0.091 1.00 97.44 87 VAL A O 1
ATOM 720 N N . ASP A 1 88 ? -14.160 3.428 -0.367 1.00 96.31 88 ASP A N 1
ATOM 721 C CA . ASP A 1 88 ? -14.705 4.145 -1.513 1.00 96.31 88 ASP A CA 1
ATOM 722 C C . ASP A 1 88 ? -14.263 3.430 -2.804 1.00 96.31 88 ASP A C 1
ATOM 724 O O . ASP A 1 88 ? -13.083 3.474 -3.172 1.00 96.31 88 ASP A O 1
ATOM 728 N N . PRO A 1 89 ? -15.188 2.771 -3.527 1.00 90.56 89 PRO A N 1
ATOM 729 C CA . PRO A 1 89 ? -14.846 1.987 -4.709 1.00 90.56 89 PRO A CA 1
ATOM 730 C C . PRO A 1 89 ? -14.452 2.846 -5.919 1.00 90.56 89 PRO A C 1
ATOM 732 O O . PRO A 1 89 ? -13.963 2.297 -6.908 1.00 90.56 89 PRO A O 1
ATOM 735 N N . PHE A 1 90 ? -14.693 4.161 -5.878 1.00 91.25 90 PHE A N 1
ATOM 736 C CA . PHE A 1 90 ? -14.387 5.080 -6.974 1.00 91.25 90 PHE A CA 1
ATOM 737 C C . PHE A 1 90 ? -13.030 5.750 -6.807 1.00 91.25 90 PHE A C 1
ATOM 739 O O . PHE A 1 90 ? -12.348 5.975 -7.803 1.00 91.25 90 PHE A O 1
ATOM 746 N N . THR A 1 91 ? -12.657 6.080 -5.572 1.00 91.06 91 THR A N 1
ATOM 747 C CA . THR A 1 91 ? -11.409 6.800 -5.280 1.00 91.06 91 THR A CA 1
ATOM 748 C C . THR A 1 91 ? -10.303 5.893 -4.753 1.00 91.06 91 THR A C 1
ATOM 750 O O . THR A 1 91 ? -9.150 6.296 -4.753 1.00 91.06 91 THR A O 1
ATOM 753 N N . GLY A 1 92 ? -10.624 4.676 -4.298 1.00 91.62 92 GLY A N 1
ATOM 754 C CA . GLY A 1 92 ? -9.648 3.806 -3.636 1.00 91.62 92 GLY A CA 1
ATOM 755 C C . GLY A 1 92 ? -9.279 4.276 -2.225 1.00 91.62 92 GLY A C 1
ATOM 756 O O . GLY A 1 92 ? -8.339 3.740 -1.637 1.00 91.62 92 GLY A O 1
ATOM 757 N N . ILE A 1 93 ? -10.012 5.252 -1.674 1.00 97.25 93 ILE A N 1
ATOM 758 C CA . ILE A 1 93 ? -9.850 5.702 -0.293 1.00 97.25 93 ILE A CA 1
ATOM 759 C C . ILE A 1 93 ? -10.418 4.640 0.651 1.00 97.25 93 ILE A C 1
ATOM 761 O O . ILE A 1 93 ? -11.563 4.207 0.514 1.00 97.25 93 ILE A O 1
ATOM 765 N N . VAL A 1 94 ? -9.625 4.244 1.642 1.00 98.06 94 VAL A N 1
ATOM 766 C CA . VAL A 1 94 ? -9.993 3.252 2.654 1.00 98.06 94 VAL A CA 1
ATOM 767 C C . VAL A 1 94 ? -9.894 3.859 4.043 1.00 98.06 94 VAL A C 1
ATOM 769 O O . VAL A 1 94 ? -8.878 4.457 4.404 1.00 98.06 94 VAL A O 1
ATOM 772 N N . LYS A 1 95 ? -10.943 3.666 4.845 1.00 98.25 95 LYS A N 1
ATOM 773 C CA . LYS A 1 95 ? -10.947 3.998 6.267 1.00 98.25 95 LYS A CA 1
ATOM 774 C C . LYS A 1 95 ? -10.667 2.750 7.098 1.00 98.25 95 LYS A C 1
ATOM 776 O O . LYS A 1 95 ? -11.283 1.700 6.906 1.00 98.25 95 LYS A O 1
ATOM 781 N N . LEU A 1 96 ? -9.747 2.889 8.043 1.00 98.31 96 LEU A N 1
ATOM 782 C CA . LEU A 1 96 ? -9.327 1.868 8.988 1.00 98.31 96 LEU A CA 1
ATOM 783 C C . LEU A 1 96 ? -9.659 2.309 10.415 1.00 98.31 96 LEU A C 1
ATOM 785 O O . LEU A 1 96 ? -9.422 3.457 10.791 1.00 98.31 96 LEU A O 1
ATOM 789 N N . GLU A 1 97 ? -10.163 1.373 11.213 1.00 98.06 97 GLU A N 1
ATOM 790 C CA . GLU A 1 97 ? -10.371 1.513 12.655 1.00 98.06 97 GLU A CA 1
ATOM 791 C C . GLU A 1 97 ? -9.555 0.467 13.433 1.00 98.06 97 GLU A C 1
ATOM 793 O O . GLU A 1 97 ? -8.976 -0.462 12.858 1.00 98.06 97 GLU A O 1
ATOM 798 N N . ARG A 1 98 ? -9.540 0.592 14.769 1.00 96.56 98 ARG A N 1
ATOM 799 C CA . ARG A 1 98 ? -8.883 -0.357 15.697 1.00 96.56 98 ARG A CA 1
ATOM 800 C C . ARG A 1 98 ? -7.412 -0.599 15.355 1.00 96.56 98 ARG A C 1
ATOM 802 O O . ARG A 1 98 ? -6.926 -1.732 15.404 1.00 96.56 98 ARG A O 1
ATOM 809 N N . LEU A 1 99 ? -6.719 0.475 15.000 1.00 97.25 99 LEU A N 1
ATOM 810 C CA . LEU A 1 99 ? -5.351 0.399 14.531 1.00 97.25 99 LEU A CA 1
ATOM 811 C C . LEU A 1 99 ? -4.395 -0.083 15.620 1.00 97.25 99 LEU A C 1
ATOM 813 O O . LEU A 1 99 ? -4.535 0.205 16.813 1.00 97.25 99 LEU A O 1
ATOM 817 N N . GLN A 1 100 ? -3.366 -0.790 15.180 1.00 97.06 100 GLN A N 1
ATOM 818 C CA . GLN A 1 100 ? -2.176 -1.070 15.959 1.00 97.06 100 GLN A CA 1
ATOM 819 C C . GLN A 1 100 ? -0.960 -0.678 15.135 1.00 97.06 100 GLN A C 1
ATOM 821 O O . GLN A 1 100 ? -0.716 -1.259 14.082 1.00 97.06 100 GLN A O 1
ATOM 826 N N . ASP A 1 101 ? -0.174 0.268 15.634 1.00 95.81 101 ASP A N 1
ATOM 827 C CA . ASP A 1 101 ? 1.087 0.662 15.011 1.00 95.81 101 ASP A CA 1
ATOM 828 C C . ASP A 1 101 ? 2.213 -0.221 15.563 1.00 95.81 101 ASP A C 1
ATOM 830 O O . ASP A 1 101 ? 2.271 -0.511 16.767 1.00 95.81 101 ASP A O 1
ATOM 834 N N . TRP A 1 102 ? 3.138 -0.645 14.705 1.00 95.31 102 TRP A N 1
ATOM 835 C CA . TRP A 1 102 ? 4.362 -1.298 15.150 1.00 95.31 102 TRP A CA 1
ATOM 836 C C . TRP A 1 102 ? 5.296 -0.260 15.772 1.00 95.31 102 TRP A C 1
ATOM 838 O O . TRP A 1 102 ? 5.792 0.643 15.099 1.00 95.31 102 TRP A O 1
ATOM 848 N N . SER A 1 103 ? 5.583 -0.402 17.065 1.00 90.69 103 SER A N 1
ATOM 849 C CA . SER A 1 103 ? 6.588 0.424 17.724 1.00 90.69 103 SER A CA 1
ATOM 850 C C . SER A 1 103 ? 7.963 -0.221 17.604 1.00 90.69 103 SER A C 1
ATOM 852 O O . SER A 1 103 ? 8.236 -1.233 18.252 1.00 90.69 103 SER A O 1
ATOM 854 N N . GLU A 1 104 ? 8.864 0.396 16.838 1.00 85.81 104 GLU A N 1
ATOM 855 C CA . GLU A 1 104 ? 10.250 -0.072 16.707 1.00 85.81 104 GLU A CA 1
ATOM 856 C C . GLU A 1 104 ? 10.995 -0.058 18.048 1.00 85.81 104 GLU A C 1
ATOM 858 O O . GLU A 1 104 ? 11.665 -1.030 18.402 1.00 85.81 104 GLU A O 1
ATOM 863 N N . GLY A 1 105 ? 10.826 1.017 18.828 1.00 87.62 105 GLY A N 1
ATOM 864 C CA . GLY A 1 105 ? 11.489 1.188 20.123 1.00 87.62 105 GLY A CA 1
ATOM 865 C C . GLY A 1 105 ? 11.091 0.124 21.147 1.00 87.62 105 GLY A C 1
ATOM 866 O O . GLY A 1 105 ? 11.942 -0.376 21.880 1.00 87.62 105 GLY A O 1
ATOM 867 N N . T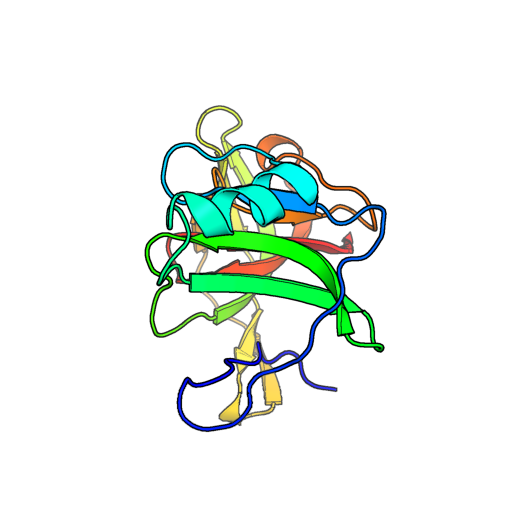YR A 1 106 ? 9.814 -0.272 21.166 1.00 89.56 106 TYR A N 1
ATOM 868 C CA . TYR A 1 106 ? 9.308 -1.302 22.081 1.00 89.56 106 TYR A CA 1
ATOM 869 C C . TYR A 1 106 ? 9.235 -2.704 21.462 1.00 89.56 106 TYR A C 1
ATOM 871 O O . TYR A 1 106 ? 8.934 -3.660 22.177 1.00 89.56 106 TYR A O 1
ATOM 879 N N . ARG A 1 107 ? 9.492 -2.835 20.154 1.00 90.44 107 ARG A N 1
ATOM 880 C CA . ARG A 1 107 ? 9.373 -4.074 19.367 1.00 90.44 107 ARG A CA 1
ATOM 881 C C . ARG A 1 107 ? 8.051 -4.807 19.607 1.00 90.44 107 ARG A C 1
ATOM 883 O O . ARG A 1 107 ? 8.029 -6.024 19.804 1.00 90.44 107 ARG A O 1
ATOM 890 N N . ARG A 1 108 ? 6.952 -4.055 19.635 1.00 93.88 108 ARG A N 1
ATOM 891 C CA . ARG A 1 108 ? 5.601 -4.586 19.847 1.00 93.88 108 ARG A CA 1
ATOM 892 C C . ARG A 1 108 ? 4.565 -3.746 19.118 1.00 93.88 108 ARG A C 1
ATOM 894 O O . ARG A 1 108 ? 4.773 -2.555 18.898 1.00 93.88 108 ARG A O 1
ATOM 901 N N . TRP A 1 109 ? 3.434 -4.373 18.826 1.00 95.38 109 TRP A N 1
ATOM 902 C CA . TRP A 1 109 ? 2.229 -3.672 18.406 1.00 95.38 109 TRP A CA 1
ATOM 903 C C . TRP A 1 109 ? 1.689 -2.832 19.560 1.00 95.38 109 TRP A C 1
ATOM 905 O O . TRP A 1 109 ? 1.591 -3.302 20.698 1.00 95.38 109 TRP A O 1
ATOM 915 N N . THR A 1 110 ? 1.372 -1.580 19.268 1.00 96.44 110 THR A N 1
ATOM 916 C CA . THR A 1 110 ? 0.787 -0.628 20.210 1.00 96.44 110 THR A CA 1
ATOM 917 C C . THR A 1 110 ? -0.545 -0.142 19.662 1.00 96.44 110 THR A C 1
ATOM 919 O O . THR A 1 110 ? -0.574 0.283 18.508 1.00 96.44 110 THR A O 1
ATOM 922 N N . PRO A 1 111 ? -1.632 -0.189 20.455 1.00 96.62 111 PRO A N 1
ATOM 923 C CA . PRO A 1 111 ? -2.910 0.367 20.036 1.00 96.62 111 PRO A CA 1
ATOM 924 C C . PRO A 1 111 ? -2.754 1.827 19.625 1.00 96.62 111 PRO A C 1
ATOM 926 O O . PRO A 1 111 ? -2.134 2.613 20.344 1.00 96.62 111 PRO A O 1
ATOM 929 N N . ASN A 1 112 ? -3.329 2.165 18.482 1.00 94.44 112 ASN A N 1
ATOM 930 C CA . ASN A 1 112 ? -3.473 3.523 18.006 1.00 94.44 112 ASN A CA 1
ATOM 931 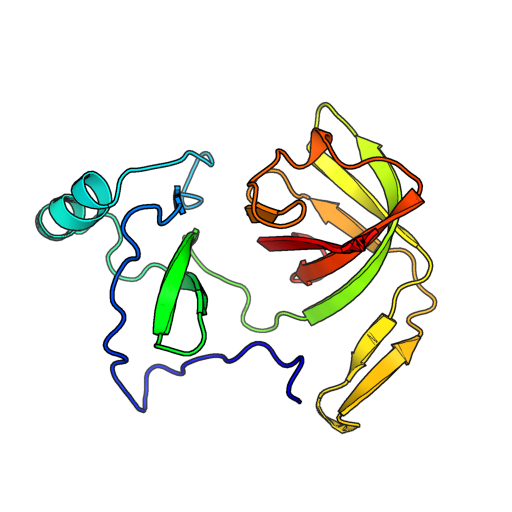C C . ASN A 1 112 ? -4.969 3.880 18.121 1.00 94.44 112 ASN A C 1
ATOM 933 O O . ASN A 1 112 ? -5.797 3.177 17.538 1.00 94.44 112 ASN A O 1
ATOM 937 N N . PRO A 1 113 ? -5.337 4.873 18.955 1.00 93.25 113 PRO A N 1
ATOM 938 C CA . PRO A 1 113 ? -6.736 5.205 19.213 1.00 93.25 113 PRO A CA 1
ATOM 939 C C . PRO A 1 113 ? -7.406 5.941 18.049 1.00 93.25 113 PRO A C 1
ATOM 941 O O . PRO A 1 113 ? -8.627 6.083 18.065 1.00 93.25 113 PRO A O 1
ATOM 944 N N . ASP A 1 114 ? -6.624 6.427 17.088 1.00 95.19 114 ASP A N 1
ATOM 945 C CA . ASP A 1 114 ? -7.124 7.214 15.974 1.00 95.19 114 ASP A CA 1
ATOM 946 C C . ASP A 1 114 ? -7.588 6.306 14.830 1.00 95.19 114 ASP A C 1
ATOM 948 O O . ASP A 1 114 ? -7.023 5.238 14.586 1.00 95.19 114 ASP A O 1
ATOM 952 N N . ASP A 1 115 ? -8.611 6.753 14.105 1.00 96.44 115 ASP A N 1
ATOM 953 C CA . ASP A 1 115 ? -8.952 6.185 12.803 1.00 96.44 115 ASP A CA 1
ATOM 954 C C . ASP A 1 115 ? -7.945 6.675 11.755 1.00 96.44 115 ASP A C 1
ATOM 956 O O . ASP A 1 115 ? -7.386 7.771 11.863 1.00 96.44 115 ASP A O 1
ATOM 960 N N . LEU A 1 116 ? -7.759 5.898 10.693 1.00 97.44 116 LEU A N 1
ATOM 961 C CA . LEU A 1 116 ? -6.852 6.244 9.604 1.00 97.44 116 LEU A CA 1
ATOM 962 C C . LEU A 1 116 ? -7.580 6.185 8.270 1.00 97.44 116 LEU A C 1
ATOM 964 O O . LEU A 1 116 ? -8.258 5.210 7.969 1.00 97.44 116 LEU A O 1
ATOM 968 N N . VAL A 1 117 ? -7.424 7.233 7.471 1.00 98.12 117 VAL A N 1
ATOM 969 C CA . VAL A 1 117 ? -7.965 7.321 6.113 1.00 98.12 117 VAL A CA 1
ATOM 970 C C . VAL A 1 117 ? -6.781 7.329 5.161 1.00 98.12 117 VAL A C 1
ATOM 972 O O . VAL A 1 117 ? -5.914 8.193 5.285 1.00 98.12 117 VAL A O 1
ATOM 975 N N . LEU A 1 118 ? -6.729 6.361 4.250 1.00 97.81 118 LEU A N 1
ATOM 976 C CA . LEU A 1 118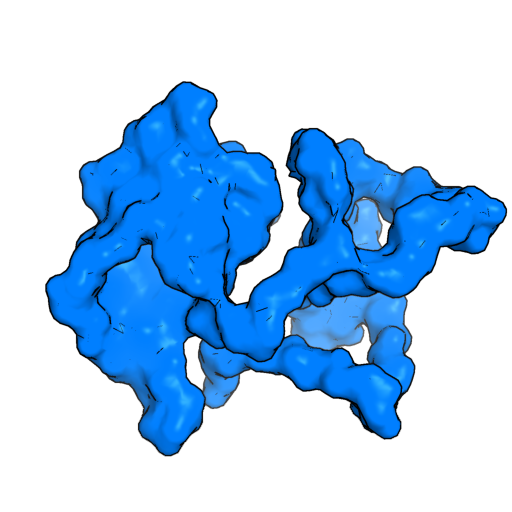 ? -5.630 6.196 3.304 1.00 97.81 118 LEU A CA 1
ATOM 977 C C . LEU A 1 118 ? -6.127 6.197 1.871 1.00 97.81 118 LEU A C 1
ATOM 979 O O . LEU A 1 118 ? -7.122 5.550 1.563 1.00 97.81 118 LEU A O 1
ATOM 983 N N . ASP A 1 119 ? -5.367 6.841 0.999 1.00 96.81 119 ASP A N 1
ATOM 984 C CA . ASP A 1 119 ? -5.425 6.609 -0.439 1.00 96.81 119 ASP A CA 1
ATOM 985 C C . A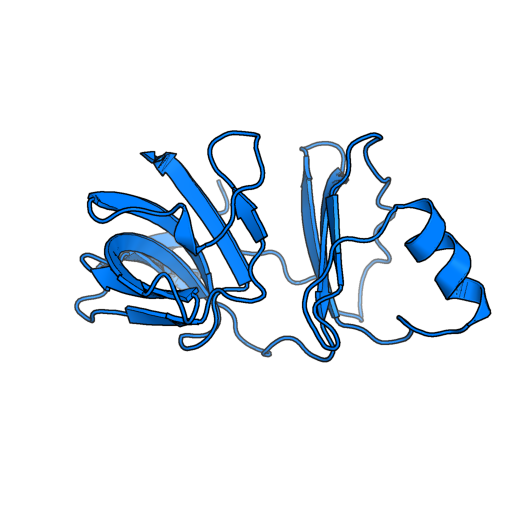SP A 1 119 ? -4.626 5.341 -0.790 1.00 96.81 119 ASP A C 1
ATOM 987 O O . ASP A 1 119 ? -3.446 5.228 -0.434 1.00 96.81 119 ASP A O 1
ATOM 991 N N . LEU A 1 120 ? -5.282 4.377 -1.447 1.00 96.06 120 LEU A N 1
ATOM 992 C CA . LEU A 1 120 ? -4.696 3.112 -1.895 1.00 96.06 120 LEU A CA 1
ATOM 993 C C . LEU A 1 120 ? -4.691 2.948 -3.428 1.00 96.06 120 LEU A C 1
ATOM 995 O O . LEU A 1 120 ? -4.498 1.828 -3.905 1.00 96.06 120 LEU A O 1
ATOM 999 N N . GLU A 1 121 ? -4.914 3.999 -4.224 1.00 90.25 121 GLU A N 1
ATOM 1000 C CA . GLU A 1 121 ? -4.967 3.898 -5.697 1.00 90.25 121 GLU A CA 1
ATOM 1001 C C . GLU A 1 121 ? -3.659 3.338 -6.294 1.00 90.25 121 GLU A C 1
ATOM 1003 O O . GLU A 1 121 ? -3.678 2.550 -7.239 1.00 90.25 121 GLU A O 1
ATOM 1008 N N . GLY A 1 122 ? -2.516 3.698 -5.707 1.00 88.88 122 GLY A N 1
ATOM 1009 C CA . GLY A 1 122 ? -1.181 3.241 -6.110 1.00 88.88 122 GLY A CA 1
ATOM 1010 C C . GLY A 1 122 ? -0.572 2.161 -5.214 1.00 88.88 122 GLY A C 1
ATOM 1011 O O . GLY A 1 122 ? 0.650 2.004 -5.216 1.00 88.88 122 GLY A O 1
ATOM 1012 N N . ALA A 1 123 ? -1.382 1.468 -4.410 1.00 94.44 123 ALA A N 1
ATOM 1013 C CA . ALA A 1 123 ? -0.899 0.457 -3.477 1.00 94.44 123 ALA A CA 1
ATOM 1014 C C . ALA A 1 123 ? -0.806 -0.932 -4.126 1.00 94.44 123 ALA A C 1
ATOM 1016 O O . ALA A 1 123 ? -1.673 -1.339 -4.900 1.00 94.44 123 ALA A O 1
ATOM 1017 N N . LEU A 1 124 ? 0.195 -1.716 -3.723 1.00 95.12 124 LEU A N 1
ATOM 1018 C CA . LEU A 1 124 ? 0.162 -3.166 -3.912 1.00 95.12 124 LEU A CA 1
ATOM 1019 C C . LEU A 1 124 ? -0.727 -3.785 -2.826 1.00 95.12 124 LEU A C 1
ATOM 1021 O O . LEU A 1 124 ? -0.379 -3.728 -1.645 1.00 95.12 124 LEU A O 1
ATOM 1025 N N . VAL A 1 125 ? -1.861 -4.372 -3.213 1.00 95.44 125 VAL A N 1
ATOM 1026 C CA . VAL A 1 125 ? -2.814 -4.993 -2.282 1.00 95.44 125 VAL A CA 1
ATOM 1027 C C . VAL A 1 125 ? -2.860 -6.498 -2.516 1.00 95.44 125 VAL A C 1
ATOM 1029 O O . VAL A 1 125 ? -3.186 -6.953 -3.608 1.00 95.44 125 VAL A O 1
ATOM 1032 N N . PHE A 1 126 ? -2.541 -7.273 -1.486 1.00 94.75 126 PHE A N 1
ATOM 1033 C CA . PHE A 1 126 ? -2.509 -8.731 -1.521 1.00 94.75 126 PHE A CA 1
ATOM 1034 C C . PHE A 1 126 ? -3.654 -9.326 -0.707 1.00 94.75 126 PHE A C 1
ATOM 1036 O O . PHE A 1 126 ? -3.896 -8.905 0.425 1.00 94.75 126 PHE A O 1
ATOM 1043 N N . ASP A 1 127 ? -4.304 -10.344 -1.261 1.00 94.31 127 ASP A N 1
ATOM 1044 C CA . ASP A 1 127 ? -5.170 -11.281 -0.549 1.00 94.31 127 ASP A CA 1
ATOM 1045 C C . ASP A 1 127 ? -4.560 -12.680 -0.671 1.00 94.31 127 ASP A C 1
ATOM 1047 O O . ASP A 1 127 ? -4.488 -13.247 -1.765 1.00 94.31 127 ASP A O 1
ATOM 1051 N N . ASP A 1 128 ? -4.053 -13.199 0.449 1.00 87.56 128 ASP A N 1
ATOM 1052 C CA . ASP A 1 128 ? -3.204 -14.393 0.492 1.00 87.56 128 ASP A CA 1
ATOM 1053 C C . ASP A 1 128 ? -1.993 -14.260 -0.457 1.00 87.56 128 ASP A C 1
ATOM 1055 O O . ASP A 1 128 ? -1.091 -13.462 -0.196 1.00 87.56 128 ASP A O 1
ATOM 1059 N N . ASN A 1 129 ? -1.988 -14.985 -1.578 1.00 81.44 129 ASN A N 1
ATOM 1060 C CA . ASN A 1 129 ? -0.921 -14.943 -2.584 1.00 81.44 129 ASN A CA 1
ATOM 1061 C C . ASN A 1 129 ? -1.344 -14.259 -3.892 1.00 81.44 129 ASN A C 1
ATOM 1063 O O . ASN A 1 129 ? -0.627 -14.338 -4.888 1.00 81.44 129 ASN A O 1
ATOM 1067 N N . SER A 1 130 ? -2.519 -13.628 -3.922 1.00 88.50 130 SER A N 1
ATOM 1068 C CA . SER A 1 130 ? -3.053 -12.978 -5.119 1.00 88.50 130 SER A CA 1
ATOM 1069 C C . SER A 1 130 ? -3.056 -11.469 -4.961 1.00 88.50 130 SER A C 1
ATOM 1071 O O . SER A 1 130 ? -3.454 -10.942 -3.924 1.00 88.50 130 SER A O 1
ATOM 1073 N N . LEU A 1 131 ? -2.645 -10.766 -6.014 1.00 91.50 131 LEU A N 1
ATOM 1074 C CA . LEU A 1 131 ? -2.815 -9.324 -6.067 1.00 91.50 131 LEU A CA 1
ATOM 1075 C C . LEU A 1 131 ? -4.279 -8.993 -6.374 1.00 91.50 131 LEU A C 1
ATOM 1077 O O . LEU A 1 131 ? -4.850 -9.511 -7.335 1.00 91.50 131 LEU A O 1
ATOM 1081 N N . ILE A 1 132 ? -4.866 -8.121 -5.566 1.00 93.19 132 ILE A N 1
ATOM 1082 C CA . ILE A 1 132 ? -6.227 -7.606 -5.719 1.00 93.19 132 ILE A CA 1
ATOM 1083 C C . ILE A 1 132 ? -6.187 -6.087 -5.893 1.00 93.19 132 ILE A C 1
ATOM 1085 O O . ILE A 1 132 ? -5.160 -5.442 -5.675 1.00 93.19 132 ILE A O 1
ATOM 1089 N N . GLN A 1 133 ? -7.301 -5.491 -6.303 1.00 91.62 133 GLN A N 1
ATOM 1090 C CA . GLN A 1 133 ? -7.437 -4.038 -6.329 1.00 91.62 133 GLN A CA 1
ATOM 1091 C C . GLN A 1 133 ? -7.855 -3.537 -4.943 1.00 91.62 133 GLN A C 1
ATOM 1093 O O . GLN A 1 133 ? -8.520 -4.240 -4.186 1.00 91.62 133 GLN A O 1
ATOM 1098 N N . SER A 1 134 ? -7.510 -2.296 -4.600 1.00 92.31 134 SER A N 1
ATOM 1099 C CA . SER A 1 134 ? -7.902 -1.696 -3.314 1.00 92.31 134 SER A CA 1
ATOM 1100 C C . SER A 1 134 ? -9.418 -1.694 -3.094 1.00 92.31 134 SER A C 1
ATOM 1102 O O . SER A 1 134 ? -9.880 -1.953 -1.987 1.00 92.31 134 SER A O 1
ATOM 1104 N N . LYS A 1 135 ? -10.199 -1.503 -4.162 1.00 92.44 135 LYS A N 1
ATOM 1105 C CA . LYS A 1 135 ? -11.668 -1.591 -4.144 1.00 92.44 135 LYS A CA 1
ATOM 1106 C C . LYS A 1 135 ? -12.227 -2.995 -3.865 1.00 92.44 135 LYS A C 1
ATOM 1108 O O . LYS A 1 135 ? -13.425 -3.118 -3.630 1.00 92.44 135 LYS A O 1
ATOM 1113 N N . ASP A 1 136 ? -11.396 -4.035 -3.939 1.00 93.94 136 ASP A N 1
ATOM 1114 C CA . ASP A 1 136 ? -11.796 -5.409 -3.617 1.00 93.94 136 ASP A CA 1
ATOM 1115 C C . ASP A 1 136 ? -11.723 -5.677 -2.102 1.00 93.94 136 ASP A C 1
ATOM 1117 O O . ASP A 1 136 ? -12.241 -6.690 -1.625 1.00 93.94 136 ASP A O 1
ATOM 1121 N N . LEU A 1 137 ? -11.120 -4.762 -1.328 1.00 96.12 137 LEU A N 1
ATOM 1122 C CA . LEU A 1 137 ? -11.229 -4.755 0.128 1.00 96.12 137 LEU A CA 1
ATOM 1123 C C . LEU A 1 137 ? -12.676 -4.487 0.548 1.00 96.12 137 LEU A C 1
ATOM 1125 O O . LEU A 1 137 ? -13.415 -3.745 -0.098 1.00 96.12 137 LEU A O 1
ATOM 1129 N N . GLN A 1 138 ? -13.075 -5.075 1.671 1.00 96.50 138 GLN A N 1
ATOM 1130 C CA . GLN A 1 138 ? -14.422 -4.942 2.212 1.00 96.50 138 GLN A CA 1
ATOM 1131 C C . GLN A 1 138 ? -14.385 -4.536 3.686 1.00 96.50 138 GLN A C 1
ATOM 1133 O O . GLN A 1 138 ? -13.474 -4.948 4.416 1.00 96.50 138 GLN A O 1
ATOM 1138 N N . PRO A 1 139 ? -15.394 -3.781 4.163 1.00 97.75 139 PRO A N 1
ATOM 1139 C CA . PRO A 1 139 ? -15.596 -3.573 5.588 1.00 97.75 139 PRO A CA 1
ATOM 1140 C C . PRO A 1 139 ? -15.585 -4.900 6.353 1.00 97.75 139 PRO A C 1
ATOM 1142 O O . PRO A 1 139 ? -16.239 -5.867 5.964 1.00 97.75 139 PRO A O 1
ATOM 1145 N N . GLY A 1 140 ? -14.829 -4.942 7.445 1.00 97.69 140 GLY A N 1
ATOM 1146 C CA . GLY A 1 140 ? -14.589 -6.142 8.239 1.00 97.69 140 GLY A CA 1
ATOM 1147 C C . GLY A 1 140 ? -13.297 -6.889 7.897 1.00 97.69 140 GLY A C 1
ATOM 1148 O O . GLY A 1 140 ? -12.890 -7.732 8.695 1.00 97.69 140 GLY A O 1
ATOM 1149 N N . ASN A 1 141 ? -12.619 -6.583 6.783 1.00 97.56 141 ASN A N 1
ATOM 1150 C CA . ASN A 1 141 ? -11.299 -7.160 6.521 1.00 97.56 141 ASN A CA 1
ATOM 1151 C C . ASN A 1 141 ? -10.253 -6.596 7.477 1.00 97.56 141 ASN A C 1
ATOM 1153 O O . ASN A 1 141 ? -10.199 -5.390 7.716 1.00 97.56 141 ASN A O 1
ATOM 1157 N N . THR A 1 142 ? -9.378 -7.464 7.976 1.00 97.88 142 THR A N 1
ATOM 1158 C CA . THR A 1 142 ? -8.185 -7.018 8.703 1.00 97.88 142 THR A CA 1
ATOM 1159 C C . THR A 1 142 ? -7.031 -6.927 7.722 1.00 97.88 142 THR A C 1
ATOM 1161 O O . THR A 1 142 ? -6.784 -7.861 6.955 1.00 97.88 142 THR A O 1
ATOM 1164 N N . VAL A 1 143 ? -6.306 -5.815 7.764 1.00 97.75 143 VAL A N 1
ATOM 1165 C CA . VAL A 1 143 ? -5.170 -5.553 6.883 1.00 97.75 143 VAL A CA 1
ATOM 1166 C C . VAL A 1 143 ? -3.912 -5.232 7.681 1.00 97.75 143 VAL A C 1
ATOM 1168 O O . VAL A 1 143 ? -3.963 -4.541 8.695 1.00 97.75 143 VAL A O 1
ATOM 1171 N N . TYR A 1 144 ? -2.774 -5.724 7.205 1.00 96.44 144 TYR A N 1
ATOM 1172 C CA . TYR A 1 144 ? -1.437 -5.254 7.558 1.00 96.44 144 TYR A CA 1
ATOM 1173 C C . TYR A 1 144 ? -0.968 -4.300 6.462 1.00 96.44 144 TYR A C 1
ATOM 1175 O O . TYR A 1 144 ? -1.090 -4.630 5.284 1.00 96.44 144 TYR A O 1
ATOM 1183 N N . LEU A 1 145 ? -0.416 -3.142 6.814 1.00 95.50 145 LEU A N 1
ATOM 1184 C CA . LEU A 1 145 ? -0.097 -2.108 5.836 1.00 95.50 145 LEU A CA 1
ATOM 1185 C C . LEU A 1 145 ? 1.204 -1.355 6.121 1.00 95.50 145 LEU A C 1
ATOM 1187 O O . LEU A 1 145 ? 1.604 -1.177 7.272 1.00 95.50 145 LEU A O 1
ATOM 1191 N N . VAL A 1 146 ? 1.819 -0.863 5.046 1.00 95.25 146 VAL A N 1
ATOM 1192 C CA . VAL A 1 146 ? 2.910 0.118 5.058 1.00 95.25 146 VAL A CA 1
ATOM 1193 C C . VAL A 1 146 ? 2.398 1.420 4.445 1.00 95.25 146 VAL A C 1
ATOM 1195 O O . VAL A 1 146 ? 1.886 1.418 3.325 1.00 95.25 146 VAL A O 1
ATOM 1198 N N . HIS A 1 147 ? 2.509 2.525 5.180 1.00 95.50 147 HIS A N 1
ATOM 1199 C CA . HIS A 1 147 ? 1.884 3.806 4.828 1.00 95.50 147 HIS A CA 1
ATOM 1200 C C . HIS A 1 147 ? 2.638 5.002 5.422 1.00 95.50 147 HIS A C 1
ATOM 1202 O O . HIS A 1 147 ? 3.510 4.839 6.273 1.00 95.50 147 HIS A O 1
ATOM 1208 N N . ASP A 1 148 ? 2.275 6.217 5.020 1.00 94.75 148 ASP A N 1
ATOM 1209 C CA . ASP A 1 148 ? 2.830 7.475 5.554 1.00 94.75 148 ASP A CA 1
ATOM 1210 C C . ASP A 1 148 ? 1.806 8.349 6.289 1.00 94.75 148 ASP A C 1
ATOM 1212 O O . ASP A 1 148 ? 2.018 9.545 6.472 1.00 94.75 148 ASP A O 1
ATOM 1216 N N . LEU A 1 149 ? 0.718 7.720 6.743 1.00 94.88 149 LEU A N 1
ATOM 1217 C CA . LEU A 1 149 ? -0.493 8.318 7.331 1.00 94.88 149 LEU A CA 1
ATOM 1218 C C . LEU A 1 149 ? -1.502 8.905 6.334 1.00 94.88 149 LEU A C 1
ATOM 1220 O O . LEU A 1 149 ? -2.638 9.119 6.741 1.00 94.88 149 LEU A O 1
ATOM 1224 N N . ALA A 1 150 ? -1.136 9.128 5.071 1.00 95.69 150 ALA A N 1
ATOM 1225 C CA . ALA A 1 150 ? -2.063 9.611 4.042 1.00 95.69 150 ALA A CA 1
ATOM 1226 C C . ALA A 1 150 ? -2.204 8.627 2.872 1.00 95.69 150 ALA A C 1
ATOM 1228 O O . ALA A 1 150 ? -3.297 8.430 2.352 1.00 95.69 150 ALA A O 1
ATOM 1229 N N . THR A 1 151 ? -1.106 7.980 2.494 1.00 95.88 151 THR A N 1
ATOM 1230 C CA . THR A 1 151 ? -1.007 7.052 1.367 1.00 95.88 151 THR A CA 1
ATOM 1231 C C . THR A 1 151 ? -0.607 5.679 1.883 1.00 95.88 151 THR A C 1
ATOM 1233 O O . THR A 1 151 ? 0.351 5.555 2.654 1.00 95.88 151 THR A O 1
ATOM 1236 N N . GLY A 1 152 ? -1.326 4.640 1.465 1.00 95.94 152 GLY A N 1
ATOM 1237 C CA . GLY A 1 152 ? -0.883 3.260 1.631 1.00 95.94 152 GLY A CA 1
ATOM 1238 C C . GLY A 1 152 ? -0.081 2.808 0.417 1.00 95.94 152 GLY A C 1
ATOM 1239 O O . GLY A 1 152 ? -0.442 3.092 -0.719 1.00 95.94 152 GLY A O 1
ATOM 1240 N N . TYR A 1 153 ? 1.015 2.097 0.658 1.00 95.00 153 TYR A N 1
ATOM 1241 C CA . TYR A 1 153 ? 1.914 1.636 -0.404 1.00 95.00 153 TYR A CA 1
ATOM 1242 C C . TYR A 1 153 ? 1.868 0.119 -0.589 1.00 95.00 153 TYR A C 1
ATOM 1244 O O . TYR A 1 153 ? 1.991 -0.392 -1.701 1.00 95.00 153 TYR A O 1
ATOM 1252 N N . LEU A 1 154 ? 1.692 -0.604 0.514 1.00 94.94 154 LEU A N 1
ATOM 1253 C CA . LEU A 1 154 ? 1.648 -2.057 0.550 1.00 94.94 154 LEU A CA 1
ATOM 1254 C C . LEU A 1 154 ? 0.598 -2.485 1.566 1.00 94.94 154 LEU A C 1
ATOM 1256 O O . LEU A 1 154 ? 0.611 -1.994 2.696 1.00 94.94 154 LEU A O 1
ATOM 1260 N N . VAL A 1 155 ? -0.289 -3.392 1.174 1.00 96.25 155 VAL A N 1
ATOM 1261 C CA . VAL A 1 155 ? -1.391 -3.884 1.998 1.00 96.25 155 VAL A CA 1
ATOM 1262 C C . VAL A 1 155 ? -1.483 -5.398 1.849 1.00 96.25 155 VAL A C 1
ATOM 1264 O O . VAL A 1 155 ? -1.519 -5.911 0.738 1.00 96.25 155 VAL A O 1
ATOM 1267 N N . PHE A 1 156 ? -1.554 -6.112 2.966 1.00 95.81 156 PHE A N 1
ATOM 1268 C CA . PHE A 1 156 ? -1.852 -7.539 3.015 1.00 95.81 156 PHE A CA 1
ATOM 1269 C C . PHE A 1 156 ? -3.146 -7.736 3.791 1.00 95.81 156 PHE A C 1
ATOM 1271 O O . PHE A 1 156 ? -3.213 -7.422 4.982 1.00 95.81 156 PHE A O 1
ATOM 1278 N N . LYS A 1 157 ? -4.171 -8.268 3.135 1.00 96.12 157 LYS A N 1
ATOM 1279 C CA . LYS A 1 157 ? -5.374 -8.760 3.794 1.00 96.12 157 LYS A CA 1
ATOM 1280 C C . LYS A 1 157 ? -5.039 -10.065 4.513 1.00 96.12 157 LYS A C 1
ATOM 1282 O O . LYS A 1 157 ? -4.466 -10.979 3.927 1.00 96.12 157 LYS A O 1
ATOM 1287 N N . ILE A 1 158 ? -5.370 -10.126 5.801 1.00 92.25 158 ILE A N 1
ATOM 1288 C CA . ILE A 1 158 ? -5.014 -11.249 6.683 1.00 92.25 158 ILE A CA 1
ATOM 1289 C C . ILE A 1 158 ? -6.230 -11.983 7.269 1.00 92.25 158 ILE A C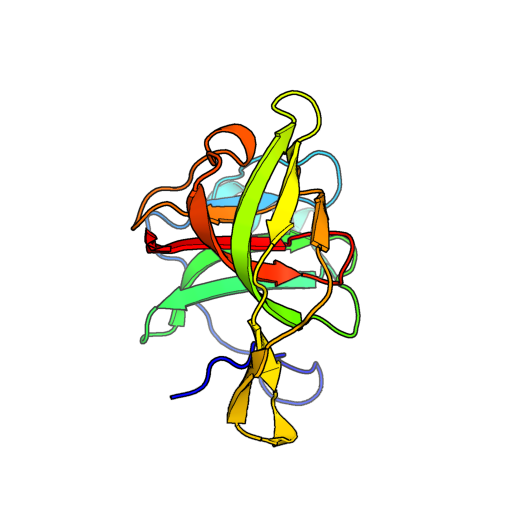 1
ATOM 1291 O O . ILE A 1 158 ? -6.052 -13.029 7.894 1.00 92.25 158 ILE A O 1
ATOM 1295 N N . SER A 1 159 ? -7.450 -11.462 7.077 1.00 83.38 159 SER A N 1
ATOM 1296 C CA . SER A 1 159 ? -8.720 -12.115 7.445 1.00 83.38 159 SER A CA 1
ATOM 1297 C C . SER A 1 159 ? -9.908 -11.545 6.680 1.00 83.38 159 SER A C 1
ATOM 1299 O O . SER A 1 159 ? -9.979 -10.292 6.600 1.00 83.38 159 SER A O 1
#

pLDDT: mean 89.3, std 10.89, range [44.06, 98.31]